Protein AF-A0A2V8Z485-F1 (afdb_monomer)

Foldseek 3Di:
DFDAWDWDKAFAAQADQPKFKAKQNHTFDWGDDDRGIIIGTHHSVSLVDFAWIWIWIAHDPPRDGIHDTDTDGRDPPDPPVQFDQDPVVRDTHGDDD

Radius of gyration: 17.93 Å; Cα contacts (8 Å, |Δi|>4): 181; chains: 1; bounding box: 52×28×41 Å

Solvent-accessible surface area (backbone atoms only — not comparable to full-atom values): 5800 Å² total; per-residue (Å²): 134,81,66,68,64,41,78,43,78,46,76,60,73,58,45,47,83,74,33,35,38,19,54,69,84,39,81,36,63,46,46,64,77,44,47,40,32,34,39,29,52,43,54,32,74,70,59,70,55,71,42,79,39,41,37,30,40,40,15,58,87,91,39,76,41,69,52,76,74,44,79,47,73,40,73,85,85,68,57,85,80,45,59,48,70,39,85,90,75,75,43,76,48,70,79,79,134

Sequence (97 aa):
MGSSDVAMVVTGSGFVPQSVVNWNGTARPTVYNSPTQLTATIPASDLVALGNSAVTVFTPTPGGGKSGSATFSTFLSLASNDLIYDPTRKLLWASVP

Secondary structure (DSSP, 8-state):
-PPPPEEEEEE-SS--TT-EEEETTEE--EEEEETTEEEEEE-HHHHHS-EEEEEEEEE-TTS-EEPPPEEEEE-----TTSEEEETTTTEEEE---

Structure (mmCIF, N/CA/C/O backbone):
data_AF-A0A2V8Z485-F1
#
_entry.id   AF-A0A2V8Z485-F1
#
loo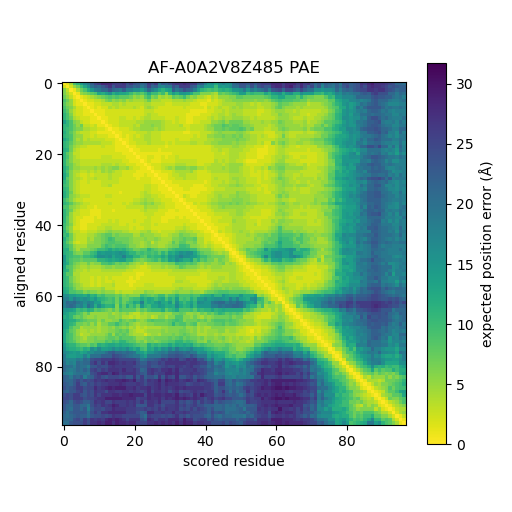p_
_atom_site.group_PDB
_atom_site.id
_atom_site.type_symbol
_atom_site.label_atom_id
_atom_site.label_alt_id
_atom_site.label_comp_id
_atom_site.label_asym_id
_atom_site.label_entity_id
_atom_site.label_seq_id
_atom_site.pdbx_PDB_ins_code
_atom_site.Cartn_x
_atom_site.Cartn_y
_atom_site.Cartn_z
_atom_site.occupancy
_atom_site.B_iso_or_equiv
_atom_site.auth_seq_id
_atom_site.auth_comp_id
_atom_site.auth_asym_id
_atom_site.auth_atom_id
_atom_site.pdbx_PDB_model_num
ATOM 1 N N . MET A 1 1 ? 14.249 -15.541 -12.442 1.00 42.22 1 MET A N 1
ATOM 2 C CA . MET A 1 1 ? 13.778 -16.013 -11.121 1.00 42.22 1 MET A CA 1
ATOM 3 C C . MET A 1 1 ? 12.877 -14.930 -10.560 1.00 42.22 1 MET A C 1
ATOM 5 O O . MET A 1 1 ? 13.304 -13.784 -10.530 1.00 42.22 1 MET A O 1
ATOM 9 N N . GLY A 1 2 ? 11.608 -15.258 -10.312 1.00 48.22 2 GLY A N 1
ATOM 10 C CA . GLY A 1 2 ? 10.552 -14.278 -10.048 1.00 48.22 2 GLY A CA 1
ATOM 11 C C . GLY A 1 2 ? 10.780 -13.526 -8.744 1.00 48.22 2 GLY A C 1
ATOM 12 O O . GLY A 1 2 ? 11.165 -14.130 -7.745 1.00 48.22 2 GLY A O 1
ATOM 13 N N . SER A 1 3 ? 10.560 -12.213 -8.764 1.00 58.00 3 SER A N 1
ATOM 14 C CA . SER A 1 3 ? 10.432 -11.419 -7.546 1.00 58.00 3 SER A CA 1
ATOM 15 C C . SER A 1 3 ? 9.398 -12.085 -6.628 1.00 58.00 3 SER A C 1
ATOM 17 O O . SER A 1 3 ? 8.401 -12.629 -7.098 1.00 58.00 3 SER A O 1
ATOM 19 N N . SER A 1 4 ? 9.654 -12.102 -5.322 1.00 72.38 4 SER A N 1
ATOM 20 C CA . SER A 1 4 ? 8.617 -12.444 -4.346 1.00 72.38 4 SER A CA 1
ATOM 21 C C . SER A 1 4 ? 7.610 -11.301 -4.287 1.00 72.38 4 SER A C 1
ATOM 23 O O . SER A 1 4 ? 7.988 -10.141 -4.474 1.00 72.38 4 SER A O 1
ATOM 25 N N . ASP A 1 5 ? 6.353 -11.613 -3.981 1.00 79.06 5 ASP A N 1
ATOM 26 C CA . ASP A 1 5 ? 5.385 -10.594 -3.587 1.00 79.06 5 ASP A CA 1
ATOM 27 C C . ASP A 1 5 ? 5.958 -9.765 -2.434 1.00 79.06 5 ASP A C 1
ATOM 29 O O . ASP A 1 5 ? 6.638 -10.289 -1.541 1.00 79.06 5 ASP A O 1
ATOM 33 N N . VAL A 1 6 ? 5.697 -8.463 -2.470 1.00 82.56 6 VAL A N 1
ATOM 34 C CA . VAL A 1 6 ? 6.195 -7.514 -1.478 1.00 82.56 6 VAL A CA 1
ATOM 35 C C . VAL A 1 6 ? 5.055 -7.120 -0.556 1.00 82.56 6 VAL A C 1
ATOM 37 O O . VAL A 1 6 ? 4.014 -6.630 -0.994 1.00 82.56 6 VAL A O 1
ATOM 40 N N . ALA A 1 7 ? 5.271 -7.298 0.744 1.00 85.56 7 ALA A N 1
ATOM 41 C CA . ALA A 1 7 ? 4.409 -6.725 1.765 1.00 85.56 7 ALA A CA 1
ATOM 42 C C . ALA A 1 7 ? 4.763 -5.240 1.942 1.00 85.56 7 ALA A C 1
ATOM 44 O O . ALA A 1 7 ? 5.804 -4.895 2.502 1.00 85.56 7 ALA A O 1
ATOM 45 N N . MET A 1 8 ? 3.899 -4.355 1.452 1.00 85.25 8 MET A N 1
ATOM 46 C CA . MET A 1 8 ? 4.026 -2.912 1.614 1.00 85.25 8 MET A CA 1
ATOM 47 C C . MET A 1 8 ? 3.279 -2.461 2.869 1.00 85.25 8 MET A C 1
ATOM 49 O O . MET A 1 8 ? 2.067 -2.634 2.977 1.00 85.25 8 MET A O 1
ATOM 53 N N . VAL A 1 9 ? 3.989 -1.829 3.801 1.00 88.62 9 VAL A N 1
ATOM 54 C CA . VAL A 1 9 ? 3.375 -1.194 4.972 1.00 88.62 9 VAL A CA 1
ATOM 55 C C . VAL A 1 9 ? 2.958 0.227 4.606 1.00 88.62 9 VAL A C 1
ATOM 57 O O . VAL A 1 9 ? 3.786 1.045 4.208 1.00 88.62 9 VAL A O 1
ATOM 60 N N . VAL A 1 10 ? 1.673 0.525 4.760 1.00 87.44 10 VAL A N 1
ATOM 61 C CA . VAL A 1 10 ? 1.091 1.849 4.542 1.00 87.44 10 VAL A CA 1
ATOM 62 C C . VAL A 1 10 ? 0.752 2.451 5.897 1.00 87.44 10 VAL A C 1
ATOM 64 O O . VAL A 1 10 ? -0.064 1.907 6.641 1.00 87.44 10 VAL A O 1
ATOM 67 N N . THR A 1 11 ? 1.382 3.576 6.224 1.00 87.44 11 THR A N 1
ATOM 68 C CA . THR A 1 11 ? 1.121 4.333 7.451 1.00 87.44 11 THR A CA 1
ATOM 69 C C . THR A 1 11 ? 0.251 5.553 7.160 1.00 87.44 11 THR A C 1
ATOM 71 O O . THR A 1 11 ? 0.348 6.173 6.101 1.00 87.44 11 THR A O 1
ATOM 74 N N . GLY A 1 12 ? -0.633 5.889 8.093 1.00 84.75 12 GLY A N 1
ATOM 75 C CA . GLY A 1 12 ? -1.572 6.999 7.957 1.00 84.75 12 GLY A CA 1
ATOM 76 C C . GLY A 1 12 ? -2.414 7.180 9.213 1.00 84.75 12 GLY A C 1
ATOM 77 O O . GLY A 1 12 ? -1.972 6.859 10.314 1.00 84.75 12 GLY A O 1
ATOM 78 N N . SER A 1 13 ? -3.628 7.699 9.061 1.00 84.69 13 SER A N 1
ATOM 79 C CA . SER A 1 13 ? -4.582 7.868 10.157 1.00 84.69 13 SER A CA 1
ATOM 80 C C . SER A 1 13 ? -6.016 7.673 9.671 1.00 84.69 13 SER A C 1
ATOM 82 O O . SER A 1 13 ? -6.322 7.888 8.499 1.00 84.69 13 SER A O 1
ATOM 84 N N . GLY A 1 14 ? -6.899 7.249 10.581 1.00 83.44 14 GLY A N 1
ATOM 85 C CA . GLY A 1 14 ? -8.324 7.070 10.292 1.00 83.44 14 GLY A CA 1
ATOM 86 C C . GLY A 1 14 ? -8.656 5.824 9.467 1.00 83.44 14 GLY A C 1
ATOM 87 O O . GLY A 1 14 ? -9.737 5.761 8.884 1.00 83.44 14 GLY A O 1
ATOM 88 N N . PHE A 1 15 ? -7.757 4.839 9.399 1.00 88.94 15 PHE A N 1
ATOM 89 C CA . PHE A 1 15 ? -8.046 3.570 8.736 1.00 88.94 15 PHE A CA 1
ATOM 90 C C . PHE A 1 15 ? -9.076 2.758 9.516 1.00 88.94 15 PHE A C 1
ATOM 92 O O . PHE A 1 15 ? -9.129 2.789 10.747 1.00 88.94 15 PHE A O 1
ATOM 99 N N . VAL A 1 16 ? -9.877 1.995 8.781 1.00 88.75 16 VAL A N 1
ATOM 100 C CA . VAL A 1 16 ? -10.875 1.072 9.327 1.00 88.75 16 VAL A CA 1
ATOM 101 C C . VAL A 1 16 ? -10.628 -0.325 8.750 1.00 88.75 16 VAL A C 1
ATOM 103 O O . VAL A 1 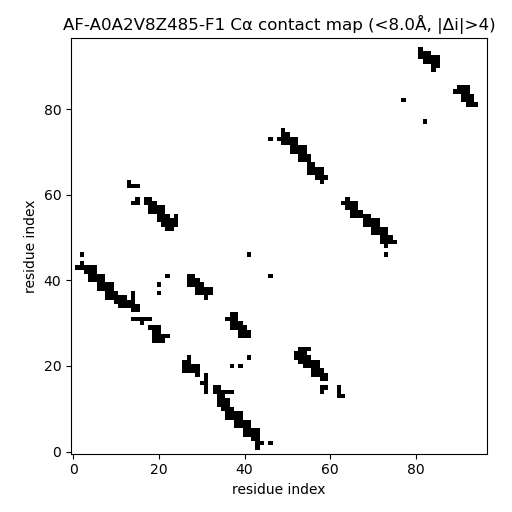16 ? -9.933 -0.448 7.742 1.00 88.75 16 VAL A O 1
ATOM 106 N N . PRO A 1 17 ? -11.206 -1.398 9.318 1.00 88.94 17 PRO A N 1
ATOM 107 C CA . PRO A 1 17 ? -10.997 -2.759 8.811 1.00 88.94 17 PRO A CA 1
ATOM 108 C C . PRO A 1 17 ? -11.376 -2.972 7.337 1.00 88.94 17 PRO A C 1
ATOM 110 O O . PRO A 1 17 ? -10.898 -3.907 6.708 1.00 88.94 17 PRO A O 1
ATOM 113 N N . GLN A 1 18 ? -12.225 -2.102 6.783 1.00 89.19 18 GLN A N 1
ATOM 114 C CA . GLN A 1 18 ? -12.632 -2.112 5.375 1.00 89.19 18 GLN A CA 1
ATOM 115 C C . GLN A 1 18 ? -11.774 -1.191 4.486 1.00 89.19 18 GLN A C 1
ATOM 117 O O . GLN A 1 18 ? -12.115 -0.986 3.322 1.00 89.19 18 GLN A O 1
ATOM 122 N N . SER A 1 19 ? -10.697 -0.598 5.014 1.00 90.94 19 SER A N 1
ATOM 123 C CA . SER A 1 19 ? -9.754 0.190 4.221 1.00 90.94 19 SER A CA 1
ATOM 124 C C . SER A 1 19 ? -9.004 -0.701 3.235 1.00 90.94 19 SER A C 1
ATOM 126 O O . SER A 1 19 ? -8.477 -1.750 3.599 1.00 90.94 19 SER A O 1
ATOM 128 N N . VAL A 1 20 ? -8.911 -0.248 1.988 1.00 92.44 20 VAL A N 1
ATOM 129 C CA . VAL A 1 20 ? -8.258 -0.973 0.895 1.00 92.44 20 VAL A CA 1
ATOM 130 C C . VAL A 1 20 ? -7.183 -0.100 0.270 1.00 92.44 20 VAL A C 1
ATOM 132 O O . VAL A 1 20 ? -7.430 1.053 -0.085 1.00 92.44 20 VAL A O 1
ATOM 135 N N . VAL A 1 21 ? -5.986 -0.654 0.103 1.00 92.06 21 VAL A N 1
ATOM 136 C CA . VAL A 1 21 ? -4.909 -0.023 -0.658 1.00 92.06 21 VAL A CA 1
ATOM 137 C C . VAL A 1 21 ? -5.134 -0.282 -2.144 1.00 92.06 21 VAL A C 1
ATOM 139 O O . VAL A 1 21 ? -5.310 -1.415 -2.586 1.00 92.06 21 VAL A O 1
ATOM 142 N N . ASN A 1 22 ? -5.108 0.789 -2.924 1.00 90.19 22 ASN A N 1
ATOM 143 C CA . ASN A 1 22 ? -5.182 0.784 -4.372 1.00 90.19 22 ASN A CA 1
ATOM 144 C C . ASN A 1 22 ? -3.805 1.109 -4.952 1.00 90.19 22 ASN A C 1
ATOM 146 O O . ASN A 1 22 ? -3.236 2.164 -4.662 1.00 90.19 22 ASN A O 1
ATOM 150 N N . TRP A 1 23 ? -3.322 0.232 -5.824 1.00 88.62 23 TRP A N 1
ATOM 151 C CA . TRP A 1 23 ? -2.097 0.371 -6.601 1.00 88.62 23 TRP A CA 1
ATOM 152 C C . TRP A 1 23 ? -2.446 0.690 -8.054 1.00 88.62 23 TRP A C 1
ATOM 154 O O . TRP A 1 23 ? -3.145 -0.085 -8.710 1.00 88.62 23 TRP A O 1
ATOM 164 N N . ASN A 1 24 ? -2.023 1.851 -8.554 1.00 85.50 24 ASN A N 1
ATOM 165 C CA . ASN A 1 24 ? -2.390 2.362 -9.881 1.00 85.50 24 ASN A CA 1
ATOM 166 C C . ASN A 1 24 ? -3.909 2.337 -10.133 1.00 85.50 24 ASN A C 1
ATOM 168 O O . ASN A 1 24 ? -4.380 2.016 -11.219 1.00 85.50 24 ASN A O 1
ATOM 172 N N . GLY A 1 25 ? -4.692 2.634 -9.090 1.00 84.69 25 GLY A N 1
ATOM 173 C CA . GLY A 1 25 ? -6.157 2.604 -9.137 1.00 84.69 25 GLY A CA 1
ATOM 174 C C . GLY A 1 25 ? -6.792 1.215 -9.006 1.00 84.69 25 GLY A C 1
ATOM 175 O O . GLY A 1 25 ? -8.014 1.135 -8.930 1.00 84.69 25 GLY A O 1
ATOM 176 N N . THR A 1 26 ? -6.003 0.142 -8.915 1.00 87.38 26 THR A N 1
ATOM 177 C CA . THR A 1 26 ? -6.507 -1.225 -8.726 1.00 87.38 26 THR A CA 1
ATOM 178 C C . THR A 1 26 ? -6.366 -1.654 -7.269 1.00 87.38 26 THR A C 1
ATOM 180 O O . THR A 1 26 ? -5.285 -1.542 -6.697 1.00 87.38 26 THR A O 1
ATOM 183 N N . ALA A 1 27 ? -7.430 -2.187 -6.671 1.00 89.12 27 ALA A N 1
ATOM 184 C CA . ALA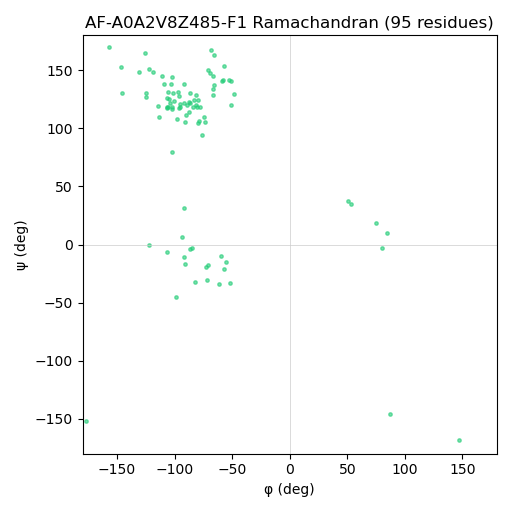 A 1 27 ? -7.391 -2.706 -5.306 1.00 89.12 27 ALA A CA 1
ATOM 185 C C . ALA A 1 27 ? -6.354 -3.830 -5.151 1.00 89.12 27 ALA A C 1
ATOM 187 O O . ALA A 1 27 ? -6.184 -4.680 -6.034 1.00 89.12 27 ALA A O 1
ATOM 188 N N . ARG A 1 28 ? -5.654 -3.832 -4.019 1.00 91.75 28 ARG A N 1
ATOM 189 C CA . ARG A 1 28 ? -4.707 -4.876 -3.626 1.00 91.75 28 ARG A CA 1
ATOM 190 C C . ARG A 1 28 ? -5.161 -5.528 -2.322 1.00 91.75 28 ARG A C 1
ATOM 192 O O . ARG A 1 28 ? -5.772 -4.847 -1.490 1.00 91.75 28 ARG A O 1
ATOM 199 N N . PRO A 1 29 ? -4.874 -6.829 -2.123 1.00 90.94 29 PRO A N 1
ATOM 200 C CA . PRO A 1 29 ? -5.115 -7.489 -0.846 1.00 90.94 29 PRO A CA 1
ATOM 201 C C . PRO A 1 29 ? -4.497 -6.661 0.279 1.00 90.94 29 PRO A C 1
ATOM 203 O O . PRO A 1 29 ? -3.303 -6.370 0.255 1.00 90.94 29 PRO A O 1
ATOM 206 N N . THR A 1 30 ? -5.339 -6.222 1.210 1.00 93.12 30 THR A N 1
ATOM 207 C CA . THR A 1 30 ? -4.962 -5.311 2.289 1.00 93.12 30 THR A CA 1
ATOM 208 C C . THR A 1 30 ? -5.341 -5.944 3.617 1.00 93.12 30 THR A C 1
ATOM 210 O O . THR A 1 30 ? -6.485 -6.346 3.815 1.00 93.12 30 THR A O 1
ATOM 213 N N . VAL A 1 31 ? -4.379 -6.022 4.525 1.00 93.38 31 VAL A N 1
ATOM 214 C CA . VAL A 1 31 ? -4.557 -6.431 5.913 1.00 93.38 31 VAL A CA 1
ATOM 215 C C . VAL A 1 31 ? -4.602 -5.173 6.767 1.00 93.38 31 VAL A C 1
ATOM 217 O O . VAL A 1 31 ? -3.680 -4.355 6.749 1.00 93.38 31 VAL A O 1
ATOM 220 N N . TYR A 1 32 ? -5.687 -5.013 7.513 1.00 91.81 32 TYR A N 1
ATOM 221 C CA . TYR A 1 32 ? -5.794 -3.972 8.521 1.00 91.81 32 TYR A CA 1
ATOM 222 C C . TYR A 1 32 ? -5.030 -4.392 9.778 1.00 91.81 32 TYR A C 1
ATOM 224 O O . TYR A 1 32 ? -5.387 -5.387 10.407 1.00 91.81 32 TYR A O 1
ATOM 232 N N . ASN A 1 33 ? -4.002 -3.625 10.148 1.00 91.50 33 ASN A N 1
ATOM 233 C CA . ASN A 1 33 ? -3.252 -3.865 11.383 1.00 91.50 33 ASN A CA 1
ATOM 234 C C . ASN A 1 33 ? -3.740 -2.938 12.499 1.00 91.50 33 ASN A C 1
ATOM 236 O O . ASN A 1 33 ? -3.939 -3.369 13.633 1.00 91.50 33 ASN A O 1
ATOM 240 N N . SER A 1 34 ? -3.926 -1.652 12.189 1.00 91.00 34 SER A N 1
ATOM 241 C CA . SER A 1 34 ? -4.353 -0.640 13.153 1.00 91.00 34 SER A CA 1
ATOM 242 C C . SER A 1 34 ? -5.006 0.561 12.453 1.00 91.00 34 SER A C 1
ATOM 244 O O . SER A 1 34 ? -4.871 0.712 11.235 1.00 91.00 34 SER A O 1
ATOM 246 N N . PRO A 1 35 ? -5.642 1.488 13.199 1.00 87.31 35 PRO A N 1
ATOM 247 C CA . PRO A 1 35 ? -6.206 2.714 12.626 1.00 87.31 35 PRO A CA 1
ATOM 248 C C . PRO A 1 35 ? -5.181 3.619 11.926 1.00 87.31 35 PRO A C 1
ATOM 250 O O . PRO A 1 35 ? -5.554 4.601 11.285 1.00 87.31 35 PRO A O 1
ATOM 253 N N . THR A 1 36 ? -3.889 3.323 12.074 1.00 90.12 36 THR A N 1
ATOM 254 C CA . THR A 1 36 ? -2.775 4.072 11.492 1.00 90.12 36 THR A CA 1
ATOM 255 C C . THR A 1 36 ? -1.880 3.223 10.594 1.00 90.12 36 THR A C 1
ATOM 257 O O . THR A 1 36 ? -0.915 3.746 10.036 1.00 90.12 36 THR A O 1
ATOM 260 N N . GLN A 1 37 ? -2.175 1.929 10.426 1.00 90.25 37 GLN A N 1
ATOM 261 C CA . GLN A 1 37 ? -1.337 1.021 9.655 1.00 90.25 37 GLN A CA 1
ATOM 262 C C . GLN A 1 37 ? -2.138 -0.044 8.900 1.00 90.25 37 GLN A C 1
ATOM 264 O O . GLN A 1 37 ? -2.938 -0.786 9.473 1.00 90.25 37 GLN A O 1
ATOM 269 N N . LEU A 1 38 ? -1.829 -0.172 7.613 1.00 90.81 38 LEU A N 1
ATOM 270 C CA . LEU A 1 38 ? -2.291 -1.239 6.733 1.00 90.81 38 LEU A CA 1
ATOM 271 C C . LEU A 1 38 ? -1.079 -1.963 6.143 1.00 90.81 38 LEU A C 1
ATOM 273 O O . LEU A 1 38 ? -0.034 -1.350 5.928 1.00 90.81 38 LEU A O 1
ATOM 277 N N . THR A 1 39 ? -1.227 -3.245 5.832 1.00 91.31 39 THR A N 1
ATOM 278 C CA . THR A 1 39 ? -0.257 -3.993 5.026 1.00 91.31 39 THR A CA 1
ATOM 279 C C . THR A 1 39 ? -0.919 -4.397 3.719 1.00 91.31 39 THR A C 1
ATOM 281 O O . THR A 1 39 ? -1.902 -5.128 3.736 1.00 91.31 39 THR A O 1
ATOM 284 N N . ALA A 1 40 ? -0.388 -3.947 2.587 1.00 90.69 40 ALA A N 1
ATOM 285 C CA . ALA A 1 40 ? -0.838 -4.357 1.264 1.00 90.69 40 ALA A CA 1
ATOM 286 C C . ALA A 1 40 ? 0.130 -5.363 0.646 1.00 90.69 40 ALA A C 1
ATOM 288 O O . ALA A 1 40 ? 1.344 -5.174 0.705 1.00 90.69 40 ALA A O 1
ATOM 289 N N . THR A 1 41 ? -0.398 -6.402 0.010 1.00 88.44 41 THR A N 1
ATOM 290 C CA . THR A 1 41 ? 0.411 -7.333 -0.780 1.00 88.44 41 THR A CA 1
ATOM 291 C C . THR A 1 41 ? 0.489 -6.826 -2.215 1.00 88.44 41 THR A C 1
ATOM 293 O O . THR A 1 41 ? -0.518 -6.806 -2.929 1.00 88.44 41 THR A O 1
ATOM 296 N N . ILE A 1 42 ? 1.682 -6.398 -2.629 1.00 85.75 42 ILE A N 1
ATOM 297 C CA . ILE A 1 42 ? 1.966 -5.975 -4.000 1.00 85.75 42 ILE A CA 1
ATOM 298 C C . ILE A 1 42 ? 2.583 -7.160 -4.741 1.00 85.75 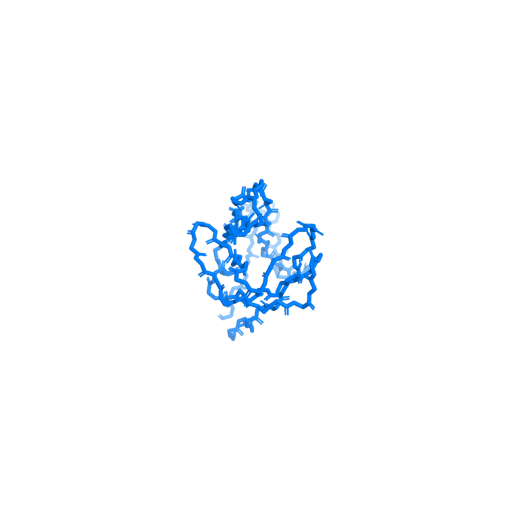42 ILE A C 1
ATOM 300 O O . ILE A 1 42 ? 3.656 -7.627 -4.343 1.00 85.75 42 ILE A O 1
ATOM 304 N N . PRO A 1 43 ? 1.923 -7.667 -5.795 1.00 82.81 43 PRO A N 1
ATOM 305 C CA . PRO A 1 43 ? 2.441 -8.795 -6.534 1.00 82.81 43 PRO A CA 1
ATOM 306 C C . PRO A 1 43 ? 3.729 -8.413 -7.253 1.00 82.81 43 PRO A C 1
ATOM 308 O O . PRO A 1 43 ? 3.884 -7.305 -7.773 1.00 82.81 43 PRO A O 1
ATOM 311 N N . ALA A 1 44 ? 4.637 -9.371 -7.337 1.00 75.25 44 ALA A N 1
ATOM 312 C CA . ALA A 1 44 ? 5.913 -9.223 -8.020 1.00 75.25 44 ALA A CA 1
ATOM 313 C C . ALA A 1 44 ? 5.802 -8.703 -9.465 1.00 75.25 44 ALA A C 1
ATOM 315 O O . ALA A 1 44 ? 6.660 -7.945 -9.914 1.00 75.25 44 ALA A O 1
ATOM 316 N N . SER A 1 45 ? 4.726 -9.066 -10.173 1.00 73.75 45 SER A N 1
ATOM 317 C CA . SER A 1 45 ? 4.422 -8.607 -11.533 1.00 73.75 45 SER A CA 1
ATOM 318 C C . SER A 1 45 ? 4.225 -7.094 -11.632 1.00 73.75 45 SER A C 1
ATOM 320 O O . SER A 1 45 ? 4.617 -6.497 -12.632 1.00 73.75 45 SER A O 1
ATOM 322 N N . ASP A 1 46 ? 3.666 -6.463 -10.595 1.00 71.56 46 ASP A N 1
ATOM 323 C CA . ASP A 1 46 ? 3.478 -5.008 -10.556 1.00 71.56 46 ASP A CA 1
ATOM 324 C C . ASP A 1 46 ? 4.803 -4.264 -10.357 1.00 71.56 46 ASP A C 1
ATOM 326 O O . ASP A 1 46 ? 4.901 -3.078 -10.666 1.00 71.56 46 ASP A O 1
ATOM 330 N N . LEU A 1 47 ? 5.827 -4.961 -9.858 1.00 72.06 47 LEU A N 1
ATOM 331 C CA . LEU A 1 47 ? 7.162 -4.418 -9.614 1.00 72.06 47 LEU A CA 1
ATOM 332 C C . LEU A 1 47 ? 8.106 -4.596 -10.809 1.00 72.06 47 LEU A C 1
ATOM 334 O O . LEU A 1 47 ? 9.178 -3.995 -10.829 1.00 72.06 47 LEU A O 1
ATOM 338 N N . VAL A 1 48 ? 7.714 -5.390 -11.813 1.00 66.62 48 VAL A N 1
ATOM 339 C CA . VAL A 1 48 ? 8.453 -5.522 -13.082 1.00 66.62 48 VAL A CA 1
ATOM 340 C C . VAL A 1 48 ? 8.301 -4.258 -13.934 1.00 66.62 48 VAL A C 1
ATOM 342 O O . VAL A 1 48 ? 9.210 -3.897 -14.681 1.00 66.62 48 VAL A O 1
ATOM 345 N N . ALA A 1 49 ? 7.170 -3.558 -13.811 1.00 65.75 49 ALA A N 1
ATOM 346 C CA . ALA A 1 49 ? 6.963 -2.275 -14.463 1.00 65.75 49 ALA A CA 1
ATOM 347 C C . ALA A 1 49 ? 7.786 -1.190 -13.750 1.00 65.75 49 ALA A C 1
ATOM 349 O O . ALA A 1 49 ? 7.443 -0.743 -12.655 1.00 65.75 49 ALA A O 1
ATOM 350 N N . LEU A 1 50 ? 8.887 -0.773 -14.378 1.00 63.09 50 LEU A N 1
ATOM 351 C CA . LEU A 1 50 ? 9.700 0.356 -13.930 1.00 63.09 50 LEU A CA 1
ATOM 352 C C . LEU A 1 50 ? 8.904 1.657 -14.068 1.00 63.09 50 LEU A C 1
ATOM 354 O O . LEU A 1 50 ? 8.369 1.945 -15.141 1.00 63.09 50 LEU A O 1
ATOM 358 N N . GLY A 1 51 ? 8.842 2.453 -13.002 1.00 73.38 51 GLY A N 1
ATOM 359 C CA . GLY A 1 51 ? 8.192 3.759 -13.034 1.00 73.38 51 GLY A CA 1
ATOM 360 C C . GLY A 1 51 ? 7.522 4.170 -11.729 1.00 73.38 51 GLY A C 1
ATOM 361 O O . GLY A 1 51 ? 7.720 3.587 -10.664 1.00 73.38 51 GLY A O 1
ATOM 362 N N . ASN A 1 52 ? 6.727 5.232 -11.822 1.00 77.25 52 ASN A N 1
ATOM 363 C CA . ASN A 1 52 ? 5.958 5.773 -10.713 1.00 77.25 52 ASN A CA 1
ATOM 364 C C . ASN A 1 52 ? 4.601 5.069 -10.632 1.00 77.25 52 ASN A C 1
ATOM 366 O O . ASN A 1 52 ? 3.757 5.243 -11.510 1.00 77.25 52 ASN A O 1
ATOM 370 N N . SER A 1 53 ? 4.380 4.317 -9.559 1.00 83.44 53 SER A N 1
ATOM 371 C CA . SER A 1 53 ? 3.079 3.752 -9.222 1.00 83.44 53 SER A CA 1
ATOM 372 C C . SER A 1 53 ? 2.353 4.625 -8.202 1.00 83.44 53 SER A C 1
ATOM 374 O O . SER A 1 53 ? 2.917 5.027 -7.185 1.00 83.44 53 SER A O 1
ATOM 376 N N . ALA A 1 54 ? 1.090 4.933 -8.471 1.00 85.25 54 ALA A N 1
ATOM 377 C CA . ALA A 1 54 ? 0.236 5.703 -7.579 1.00 85.25 54 ALA A CA 1
ATOM 378 C C . ALA A 1 54 ? -0.395 4.785 -6.526 1.00 85.25 54 ALA A C 1
ATOM 380 O O . ALA A 1 54 ? -1.181 3.893 -6.853 1.00 85.25 54 ALA A O 1
ATOM 381 N N . VAL A 1 55 ? -0.090 5.032 -5.257 1.00 88.75 55 VAL A N 1
ATOM 382 C CA . VAL A 1 55 ? -0.654 4.327 -4.107 1.00 88.75 55 VAL A CA 1
ATOM 383 C C . VAL A 1 55 ? -1.678 5.2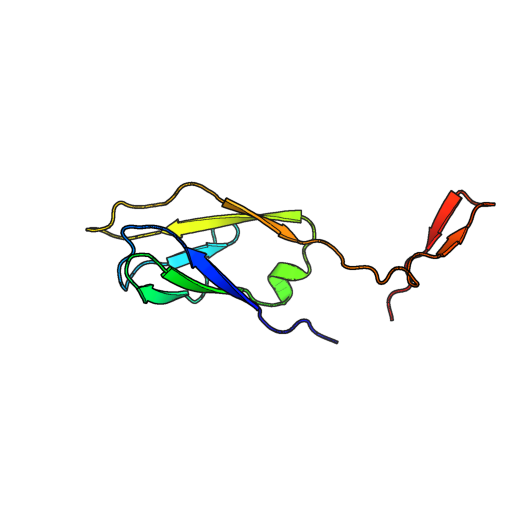32 -3.437 1.00 88.75 55 VAL A C 1
ATOM 385 O O . VAL A 1 55 ? -1.371 6.345 -3.014 1.00 88.75 55 VAL A O 1
ATOM 388 N N . THR A 1 56 ? -2.917 4.762 -3.341 1.00 90.31 56 THR A N 1
ATOM 389 C CA . THR A 1 56 ? -4.002 5.470 -2.643 1.00 90.31 56 THR A CA 1
ATOM 390 C C . THR A 1 56 ? -4.702 4.508 -1.705 1.00 90.31 56 THR A C 1
ATOM 392 O O . THR A 1 56 ? -4.797 3.326 -2.004 1.00 90.31 56 THR A O 1
ATOM 395 N N . VAL A 1 57 ? -5.222 4.988 -0.586 1.00 90.19 57 VAL A N 1
ATOM 396 C CA . VAL A 1 57 ? -6.050 4.187 0.317 1.00 90.19 57 VAL A CA 1
ATOM 397 C C . VAL A 1 57 ? -7.490 4.623 0.143 1.00 90.19 57 VAL A C 1
ATOM 399 O O . VAL A 1 57 ? -7.783 5.815 0.147 1.00 90.19 57 VAL A O 1
ATOM 402 N N . PHE A 1 58 ? -8.394 3.674 -0.034 1.00 90.94 58 PHE A N 1
ATOM 403 C CA . PHE A 1 58 ? -9.821 3.922 0.046 1.00 90.94 58 PHE A CA 1
ATOM 404 C C . PHE A 1 58 ? -10.337 3.426 1.390 1.00 90.94 58 PHE A C 1
ATOM 406 O O . PHE A 1 58 ? -10.264 2.235 1.680 1.00 90.94 58 PHE A O 1
ATOM 413 N N . THR A 1 59 ? -10.873 4.338 2.189 1.00 86.62 59 THR A N 1
ATOM 414 C CA . THR A 1 59 ? -11.504 4.037 3.468 1.00 86.62 59 THR A CA 1
ATOM 415 C C . THR A 1 59 ? -12.999 4.352 3.355 1.00 86.62 59 THR A C 1
ATOM 417 O O . THR A 1 59 ? -13.365 5.525 3.243 1.00 86.62 59 THR A O 1
ATOM 420 N N . PRO A 1 60 ? -13.891 3.346 3.352 1.00 82.94 60 PRO A N 1
ATOM 421 C CA . PRO A 1 60 ? -15.330 3.591 3.284 1.00 82.94 60 PRO A CA 1
ATOM 422 C C . PRO A 1 60 ? -15.838 4.305 4.546 1.00 82.94 60 PRO A C 1
ATOM 424 O O . PRO A 1 60 ? -15.171 4.323 5.584 1.00 82.94 60 PRO A O 1
ATOM 427 N N . THR A 1 61 ? -17.035 4.898 4.466 1.00 72.94 61 THR A N 1
ATOM 428 C CA . THR A 1 61 ? -17.726 5.508 5.616 1.00 72.94 61 THR A CA 1
ATOM 429 C C . THR A 1 61 ? -17.725 4.532 6.801 1.00 72.94 61 THR A C 1
ATOM 431 O O . THR A 1 61 ? -18.082 3.371 6.598 1.00 72.94 61 THR A O 1
ATOM 434 N N . PRO A 1 62 ? -17.316 4.956 8.015 1.00 71.25 62 PRO A N 1
ATOM 435 C CA . PRO A 1 62 ? -17.165 6.337 8.499 1.00 71.25 62 PRO A CA 1
ATOM 436 C C . PRO A 1 62 ? -15.815 7.026 8.212 1.00 71.25 62 PRO A C 1
ATOM 438 O O . PRO A 1 62 ? -15.664 8.199 8.538 1.00 71.25 62 PRO A O 1
ATOM 441 N N . GLY A 1 63 ? -14.832 6.347 7.617 1.00 64.88 63 GLY A N 1
ATOM 442 C CA . GLY A 1 63 ? -13.423 6.771 7.619 1.00 64.88 63 GLY A CA 1
ATOM 443 C C . GLY A 1 63 ? -12.948 7.648 6.449 1.00 64.88 63 GLY A C 1
ATOM 444 O O . GLY A 1 63 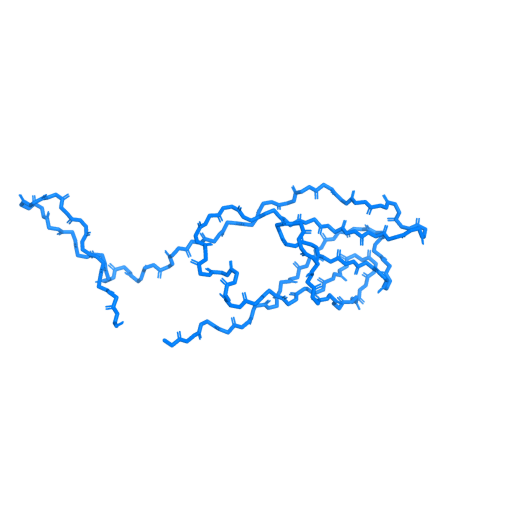? -11.777 7.604 6.087 1.00 64.88 63 GLY A O 1
ATOM 445 N N . GLY A 1 64 ? -13.817 8.482 5.873 1.00 69.62 64 GLY A N 1
ATOM 446 C CA . GLY A 1 64 ? -13.353 9.677 5.149 1.00 69.62 64 GLY A CA 1
ATOM 447 C C . GLY A 1 64 ? -12.929 9.529 3.678 1.00 69.62 64 GLY A C 1
ATOM 448 O O . GLY A 1 64 ? -12.434 10.500 3.111 1.00 69.62 64 GLY A O 1
ATOM 449 N N . GLY A 1 65 ? -13.165 8.392 3.014 1.00 82.12 65 GLY A N 1
ATOM 450 C CA . GLY A 1 65 ? -13.052 8.274 1.553 1.00 82.12 65 GLY A CA 1
ATOM 451 C C . GLY A 1 65 ? -11.648 7.935 1.033 1.00 82.12 65 GLY A C 1
ATOM 452 O O . GLY A 1 65 ? -10.921 7.142 1.627 1.00 82.12 65 GLY A O 1
ATOM 453 N N . LYS A 1 66 ? -11.287 8.463 -0.146 1.00 84.12 66 LYS A N 1
ATOM 454 C CA . LYS A 1 66 ? -10.003 8.178 -0.815 1.00 84.12 66 LYS A CA 1
ATOM 455 C C . LYS A 1 66 ? -8.908 9.129 -0.317 1.00 84.12 66 LYS A C 1
ATOM 457 O O . LYS A 1 66 ? -9.096 10.341 -0.334 1.00 84.12 66 LYS A O 1
ATOM 462 N N . SER A 1 67 ? -7.757 8.588 0.075 1.00 85.12 67 SER A N 1
ATOM 463 C CA . SER A 1 67 ? -6.584 9.359 0.496 1.00 85.12 67 SER A CA 1
ATOM 464 C C . SER A 1 67 ? -5.938 10.122 -0.666 1.00 85.12 67 SER A C 1
ATOM 466 O O . SER A 1 67 ? -6.171 9.828 -1.843 1.00 85.12 67 SER A O 1
ATOM 468 N N . GLY A 1 68 ? -5.026 11.042 -0.330 1.00 79.62 68 GLY A N 1
ATOM 469 C CA . GLY A 1 68 ? -4.059 11.576 -1.291 1.00 79.62 68 GLY A CA 1
ATOM 470 C C . GLY A 1 68 ? -3.210 10.463 -1.921 1.00 79.62 68 GLY A C 1
ATOM 471 O O . GLY A 1 68 ? -3.034 9.394 -1.331 1.00 79.62 68 GLY A O 1
ATOM 472 N N . SER A 1 69 ? -2.716 10.711 -3.135 1.00 80.88 69 SER A N 1
ATOM 473 C CA . SER A 1 69 ? -1.864 9.768 -3.864 1.00 80.88 69 SER A CA 1
ATOM 474 C C . SER A 1 69 ? -0.423 9.868 -3.382 1.00 80.88 69 SER A C 1
ATOM 476 O O . SER A 1 69 ? 0.199 10.919 -3.516 1.00 80.88 69 SER A O 1
ATOM 478 N N . ALA A 1 70 ? 0.112 8.767 -2.863 1.00 81.44 70 ALA A N 1
ATOM 479 C CA . ALA A 1 70 ? 1.536 8.602 -2.615 1.00 81.44 70 ALA A CA 1
ATOM 480 C C . ALA A 1 70 ? 2.189 7.963 -3.845 1.00 81.44 70 ALA A C 1
ATOM 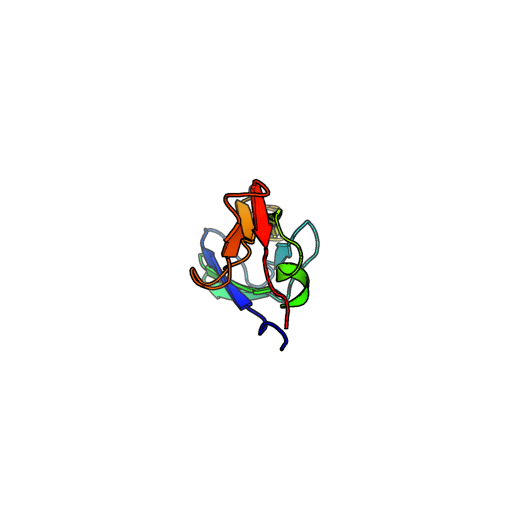482 O O . ALA A 1 70 ? 1.632 7.044 -4.442 1.00 81.44 70 ALA A O 1
ATOM 483 N N . THR A 1 71 ? 3.366 8.440 -4.234 1.00 82.12 71 THR A N 1
ATOM 484 C CA . THR A 1 71 ? 4.091 7.885 -5.380 1.00 82.12 71 THR A CA 1
ATOM 485 C C . THR A 1 71 ? 5.099 6.852 -4.901 1.00 82.12 71 THR A C 1
ATOM 487 O O . THR A 1 71 ? 5.998 7.177 -4.127 1.00 82.12 71 THR A O 1
ATOM 490 N N . PHE A 1 72 ? 4.973 5.622 -5.386 1.00 77.88 72 PHE A N 1
ATOM 491 C CA . PHE A 1 72 ? 5.945 4.558 -5.190 1.00 77.88 72 PHE A CA 1
ATOM 492 C C . PHE A 1 72 ? 6.769 4.387 -6.466 1.00 77.88 72 PHE A C 1
ATO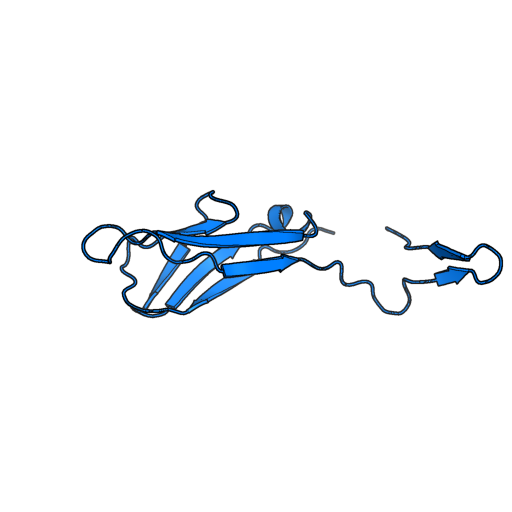M 494 O O . PHE A 1 72 ? 6.225 4.042 -7.512 1.00 77.88 72 PHE A O 1
ATOM 501 N N . SER A 1 73 ? 8.073 4.639 -6.395 1.00 75.12 73 SER A N 1
ATOM 502 C CA . SER A 1 73 ? 8.969 4.489 -7.543 1.00 75.12 73 SER A CA 1
ATOM 503 C C . SER A 1 73 ? 9.633 3.116 -7.518 1.00 75.12 73 SER A C 1
ATOM 505 O O . SER A 1 73 ? 10.365 2.796 -6.580 1.00 75.12 73 SER A O 1
ATOM 507 N N . THR A 1 74 ? 9.390 2.312 -8.550 1.00 72.81 74 THR A N 1
ATOM 508 C CA . THR A 1 74 ? 10.098 1.050 -8.784 1.00 72.81 74 THR A CA 1
ATOM 509 C C . THR A 1 74 ? 11.362 1.324 -9.592 1.00 72.81 74 THR A C 1
ATOM 511 O O . THR A 1 74 ? 11.315 1.885 -10.687 1.00 72.81 74 THR A O 1
ATOM 514 N N . PHE A 1 75 ? 12.513 0.933 -9.046 1.00 65.69 75 PHE A N 1
ATOM 515 C CA . PHE A 1 75 ? 13.805 1.058 -9.716 1.00 65.69 75 PHE A CA 1
ATOM 516 C C . PHE A 1 75 ? 14.334 -0.326 -10.077 1.00 65.69 75 PHE A C 1
ATOM 518 O O . PHE A 1 75 ? 14.174 -1.275 -9.308 1.00 65.69 75 PHE A O 1
ATOM 525 N N . LEU A 1 76 ? 15.022 -0.426 -11.214 1.00 66.44 76 LEU A N 1
ATOM 526 C CA . LEU A 1 76 ? 15.834 -1.597 -11.504 1.00 66.44 76 LEU A CA 1
ATOM 527 C C . LEU A 1 76 ? 17.092 -1.500 -10.642 1.00 66.44 76 LEU A C 1
ATOM 529 O O . LEU A 1 76 ? 17.937 -0.634 -10.870 1.00 66.44 76 LEU A O 1
ATOM 533 N N . SER A 1 77 ? 17.211 -2.361 -9.633 1.00 56.81 77 SER A N 1
ATOM 534 C CA . SER A 1 77 ? 18.476 -2.511 -8.921 1.00 56.81 77 SER A CA 1
ATOM 535 C C . SER A 1 77 ? 19.411 -3.323 -9.808 1.00 56.81 77 SER A C 1
ATOM 537 O O . SER A 1 77 ? 19.351 -4.548 -9.842 1.00 56.81 77 SER A O 1
ATOM 539 N N . LEU A 1 78 ? 20.233 -2.621 -10.581 1.00 55.81 78 LEU A N 1
ATOM 540 C CA . LEU A 1 78 ? 21.376 -3.226 -11.248 1.00 55.81 78 LEU A CA 1
ATOM 541 C C . LEU A 1 78 ? 22.474 -3.347 -10.195 1.00 55.81 78 LEU A C 1
ATOM 543 O O . LEU A 1 78 ? 22.828 -2.351 -9.554 1.00 55.81 78 LEU A O 1
ATOM 547 N N . ALA A 1 79 ? 22.998 -4.555 -9.979 1.00 57.16 79 ALA A N 1
ATOM 548 C CA . ALA A 1 79 ? 24.221 -4.687 -9.203 1.00 57.16 79 ALA A CA 1
ATOM 549 C C . ALA A 1 79 ? 25.302 -3.856 -9.908 1.00 57.16 79 ALA A C 1
ATOM 551 O O . ALA A 1 79 ? 25.358 -3.832 -11.136 1.00 57.16 79 ALA A O 1
ATOM 552 N N . SER A 1 80 ? 26.173 -3.173 -9.159 1.00 49.38 80 SER A N 1
ATOM 553 C CA . SER A 1 80 ? 27.194 -2.280 -9.739 1.00 49.38 80 SER A CA 1
ATOM 554 C C . SER A 1 80 ? 28.105 -2.960 -10.782 1.00 49.38 80 SER A C 1
ATOM 556 O O . SER A 1 80 ? 28.775 -2.266 -11.539 1.00 49.38 80 SER A O 1
ATOM 558 N N . ASN A 1 81 ? 28.109 -4.298 -10.830 1.00 55.38 81 ASN A N 1
ATOM 559 C CA . ASN A 1 81 ? 28.863 -5.131 -11.766 1.00 55.38 81 ASN A CA 1
ATOM 560 C C . ASN A 1 81 ? 28.102 -5.479 -13.063 1.00 55.38 81 ASN A C 1
ATOM 562 O O . ASN A 1 81 ? 28.741 -5.881 -14.029 1.00 55.38 81 ASN A O 1
ATOM 566 N N . ASP A 1 82 ? 26.776 -5.313 -13.107 1.00 58.19 82 ASP A N 1
ATOM 567 C CA . ASP A 1 82 ? 25.945 -5.588 -14.297 1.00 58.19 82 ASP A CA 1
ATOM 568 C C . ASP A 1 82 ? 25.905 -4.405 -15.273 1.00 58.19 82 ASP A C 1
ATOM 570 O O . ASP A 1 82 ? 25.294 -4.482 -16.336 1.00 58.19 82 ASP A O 1
ATOM 574 N N . LEU A 1 83 ? 26.553 -3.297 -14.910 1.00 51.69 83 LEU A N 1
ATOM 575 C CA . LEU A 1 83 ? 26.691 -2.100 -15.723 1.00 51.69 83 LEU A CA 1
ATOM 576 C C . LEU A 1 83 ? 28.085 -2.061 -16.342 1.00 51.69 83 LEU A C 1
ATOM 578 O O . LEU A 1 83 ? 28.969 -1.342 -15.873 1.00 51.69 83 LEU A O 1
ATOM 582 N N . ILE A 1 84 ? 28.295 -2.822 -17.417 1.00 61.81 84 ILE A N 1
ATOM 583 C CA . ILE A 1 84 ? 29.524 -2.684 -18.203 1.00 61.81 84 ILE A CA 1
ATOM 584 C C . ILE A 1 84 ? 29.351 -1.472 -19.119 1.00 61.81 84 ILE A C 1
ATOM 586 O O . ILE A 1 84 ? 28.629 -1.504 -20.118 1.00 61.81 84 ILE A O 1
ATOM 590 N N . TYR A 1 85 ? 30.015 -0.377 -18.763 1.00 49.94 85 TYR A N 1
ATOM 591 C CA . TYR A 1 85 ? 30.150 0.792 -19.623 1.00 49.94 85 TYR A CA 1
ATOM 592 C C . TYR A 1 85 ? 31.264 0.549 -20.651 1.00 49.94 85 TYR A C 1
ATOM 594 O O . TYR A 1 85 ? 32.420 0.363 -20.274 1.00 49.94 85 TYR A O 1
ATOM 602 N N . ASP A 1 86 ? 30.927 0.561 -21.945 1.00 60.53 86 ASP A N 1
ATOM 603 C CA . ASP A 1 86 ? 31.899 0.540 -23.046 1.00 60.53 86 ASP A CA 1
ATOM 604 C C . ASP A 1 86 ? 32.258 1.992 -23.432 1.00 60.53 86 ASP A C 1
ATOM 606 O O . ASP A 1 86 ? 31.450 2.678 -24.077 1.00 60.53 86 ASP A O 1
ATOM 610 N N . PRO A 1 87 ? 33.458 2.491 -23.071 1.00 49.59 87 PRO A N 1
ATOM 611 C CA . PRO A 1 87 ? 33.859 3.869 -23.349 1.00 49.59 87 PRO A CA 1
ATOM 612 C C . PRO A 1 87 ? 34.136 4.133 -24.836 1.00 49.59 87 PRO A C 1
ATOM 614 O O . PRO A 1 87 ? 34.150 5.292 -25.251 1.00 49.59 87 PRO A O 1
ATOM 617 N N . THR A 1 88 ? 34.345 3.098 -25.653 1.00 65.56 88 THR A N 1
ATOM 618 C CA . THR A 1 88 ? 34.613 3.233 -27.091 1.00 65.56 88 THR A CA 1
ATOM 619 C C . THR A 1 88 ? 33.320 3.408 -27.881 1.00 65.56 88 THR A C 1
ATOM 621 O O . THR A 1 88 ? 33.300 4.117 -28.888 1.00 65.56 88 THR A O 1
ATOM 624 N N . ARG A 1 89 ? 32.223 2.804 -27.413 1.00 65.25 89 ARG A N 1
ATOM 625 C CA . ARG A 1 89 ? 30.910 2.886 -28.076 1.00 65.25 89 ARG A CA 1
ATOM 626 C C . ARG A 1 89 ? 29.896 3.774 -27.358 1.00 65.25 89 ARG A C 1
ATOM 628 O O . ARG A 1 89 ? 28.834 4.018 -27.920 1.00 65.25 89 ARG A O 1
ATOM 635 N N . LYS A 1 90 ? 30.217 4.288 -26.162 1.00 63.41 90 LYS A N 1
ATOM 636 C CA . LYS A 1 90 ? 29.288 5.032 -25.286 1.00 63.41 90 LYS A CA 1
ATOM 637 C C . LYS A 1 90 ? 27.997 4.248 -25.006 1.00 63.41 90 LYS A C 1
ATOM 639 O O . LYS A 1 90 ? 26.919 4.832 -24.919 1.00 63.41 90 LYS A O 1
ATOM 644 N N . LEU A 1 91 ? 28.100 2.924 -24.903 1.00 51.31 91 LEU A N 1
ATOM 645 C CA . LEU A 1 91 ? 26.965 2.037 -24.655 1.00 51.31 91 LEU A CA 1
ATOM 646 C C . LEU A 1 91 ? 27.052 1.475 -23.237 1.00 51.31 91 LEU A C 1
ATOM 648 O O . LEU A 1 91 ? 28.126 1.100 -22.769 1.00 51.31 91 LEU A O 1
ATOM 652 N N . LEU A 1 92 ? 25.904 1.434 -22.567 1.00 55.53 92 LEU A N 1
ATOM 653 C CA . LEU A 1 92 ? 25.727 0.801 -21.267 1.00 55.53 92 LEU A CA 1
ATOM 654 C C . LEU A 1 92 ? 25.147 -0.594 -21.534 1.00 55.53 92 LEU A C 1
ATOM 656 O O . LEU A 1 92 ? 23.998 -0.705 -21.963 1.00 55.53 92 LEU A O 1
ATOM 660 N N . TRP A 1 93 ? 25.939 -1.647 -21.353 1.00 54.41 93 TRP A N 1
ATOM 661 C CA . TRP A 1 93 ? 25.449 -3.016 -21.507 1.00 54.41 93 TRP A CA 1
ATOM 662 C C . TRP A 1 93 ? 24.919 -3.496 -20.158 1.00 54.41 93 TRP A C 1
ATOM 664 O O . TRP A 1 93 ? 25.675 -3.539 -19.192 1.00 54.41 93 TRP A O 1
ATOM 674 N N . ALA A 1 94 ? 23.632 -3.845 -20.103 1.00 54.03 94 ALA A N 1
ATOM 675 C CA . ALA A 1 94 ? 23.030 -4.580 -18.995 1.00 54.03 94 ALA A CA 1
ATOM 676 C C . ALA A 1 94 ? 22.774 -6.019 -19.464 1.00 54.03 94 ALA A C 1
ATOM 678 O O . ALA A 1 94 ? 22.026 -6.223 -20.424 1.00 54.03 94 ALA A O 1
ATOM 679 N N . SER A 1 95 ? 23.415 -7.014 -18.847 1.00 49.09 95 SER A N 1
ATOM 680 C CA . SER A 1 95 ? 23.134 -8.422 -19.152 1.00 49.09 95 SER A CA 1
ATOM 681 C C . SER A 1 95 ? 21.922 -8.898 -18.357 1.00 49.09 95 SER A C 1
ATOM 683 O O . SER A 1 95 ? 21.918 -8.823 -17.132 1.00 49.09 95 SER A O 1
ATOM 685 N N . VAL A 1 96 ? 20.910 -9.413 -19.051 1.00 47.44 96 VAL A N 1
ATOM 686 C CA . VAL A 1 96 ? 19.791 -10.140 -18.439 1.00 47.44 96 VAL A CA 1
ATOM 687 C C . VAL A 1 96 ? 20.124 -11.637 -18.528 1.00 47.44 96 VAL A C 1
ATOM 689 O O . VAL A 1 96 ? 20.489 -12.068 -19.624 1.00 47.44 96 VAL A O 1
ATOM 692 N N . PRO A 1 97 ? 20.072 -12.415 -17.429 1.00 53.38 97 PRO A N 1
ATOM 693 C CA . PRO A 1 97 ? 20.265 -13.864 -17.488 1.00 53.38 97 PRO A CA 1
ATOM 694 C C . PRO A 1 97 ? 19.139 -14.581 -18.243 1.00 53.38 97 PRO A C 1
ATOM 696 O O . PRO A 1 97 ? 17.985 -14.091 -18.210 1.00 53.38 97 PRO A O 1
#

Mean predicted aligned error: 10.92 Å

pLDDT: mean 76.11, std 14.44, range [42.22, 93.38]

Nearest PDB structures (foldseek):
  3mlp-assembly2_F  TM=7.551E-01  e=3.692E-02  Mus musculus
  3mlp-assembly1_B  TM=6.362E-01  e=3.499E-02  Mus musculus
  8v2c-assembly1_C  TM=5.816E-01  e=1.084E+00  Mus musculus
  2yn5-assembly1_B  TM=5.203E-01  e=9.228E-01  Salmonella enterica subsp. enterica serovar Typhimurium str. LT2
  4znc-assembly3_F  TM=5.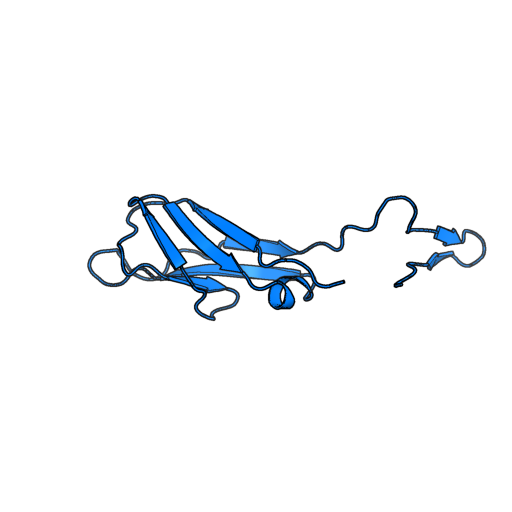436E-01  e=2.423E+00  Homo sapiens